Protein AF-A0A849Q014-F1 (afdb_monomer_lite)

Radius of gyration: 26.8 Å; chains: 1; bounding box: 63×46×62 Å

Structure (mmCIF, N/CA/C/O backbone):
data_AF-A0A849Q014-F1
#
_entry.id   AF-A0A849Q014-F1
#
loop_
_atom_site.group_PDB
_atom_site.id
_atom_site.type_symbol
_atom_site.label_atom_id
_atom_site.label_alt_id
_atom_site.label_comp_id
_atom_site.label_asym_id
_atom_site.label_entity_id
_atom_site.label_seq_id
_atom_site.pdbx_PDB_ins_code
_atom_site.Cartn_x
_atom_site.Cartn_y
_atom_site.Cartn_z
_atom_site.occupancy
_atom_site.B_iso_or_equiv
_atom_site.auth_seq_id
_atom_site.auth_comp_id
_atom_site.auth_asym_id
_atom_site.auth_atom_id
_atom_site.pdbx_PDB_model_num
ATOM 1 N N . MET A 1 1 ? 28.848 12.501 -24.030 1.00 59.56 1 MET A N 1
ATOM 2 C CA . MET A 1 1 ? 28.388 12.408 -22.621 1.00 59.56 1 MET A CA 1
ATOM 3 C C . MET A 1 1 ? 29.537 12.153 -21.627 1.00 59.56 1 MET A C 1
ATOM 5 O O . MET A 1 1 ? 29.320 11.989 -20.440 1.00 59.56 1 MET A O 1
ATOM 9 N N . ASN A 1 2 ? 30.792 12.226 -22.081 1.00 55.31 2 ASN A N 1
ATOM 10 C CA . ASN A 1 2 ? 31.965 11.683 -21.388 1.00 55.31 2 ASN A CA 1
ATOM 11 C C . ASN A 1 2 ? 32.741 12.778 -20.629 1.00 55.31 2 ASN A C 1
ATOM 13 O O . ASN A 1 2 ? 33.720 12.493 -19.948 1.00 55.31 2 ASN A O 1
ATOM 17 N N . LYS A 1 3 ? 32.346 14.046 -20.811 1.00 59.31 3 LYS A N 1
ATOM 18 C CA . LYS A 1 3 ? 32.976 15.217 -20.187 1.00 59.31 3 LYS A CA 1
ATOM 19 C C . LYS A 1 3 ? 32.347 15.525 -18.823 1.00 59.31 3 LYS A C 1
ATOM 21 O O . LYS A 1 3 ? 33.070 15.819 -17.885 1.00 59.31 3 LYS A O 1
ATOM 26 N N . ILE A 1 4 ? 31.029 15.348 -18.697 1.00 65.06 4 ILE A N 1
ATOM 27 C CA . ILE A 1 4 ? 30.271 15.551 -17.449 1.00 65.06 4 ILE A CA 1
ATOM 28 C C . ILE A 1 4 ? 30.577 14.446 -16.426 1.00 65.06 4 ILE A C 1
ATOM 30 O O . ILE A 1 4 ? 30.822 14.746 -15.263 1.00 65.06 4 ILE A O 1
ATOM 34 N N . LEU A 1 5 ? 30.702 13.188 -16.871 1.00 58.56 5 LEU A N 1
ATOM 35 C CA . LEU A 1 5 ? 31.062 12.061 -15.998 1.00 58.56 5 LEU A CA 1
ATOM 36 C C . LEU A 1 5 ? 32.481 12.191 -15.400 1.00 58.56 5 LEU A C 1
ATOM 38 O O . LEU A 1 5 ? 32.717 11.776 -14.270 1.00 58.56 5 LEU A O 1
ATOM 42 N N . LYS A 1 6 ? 33.416 12.832 -16.121 1.00 60.31 6 LYS A N 1
ATOM 43 C CA . LYS A 1 6 ? 34.773 13.118 -15.617 1.00 60.31 6 LYS A CA 1
ATOM 44 C C . LYS A 1 6 ? 34.786 14.221 -14.555 1.00 60.31 6 LYS A C 1
ATOM 46 O O . LYS A 1 6 ? 35.558 14.129 -13.610 1.00 60.31 6 LYS A O 1
ATOM 51 N N . ILE A 1 7 ? 33.932 15.236 -14.694 1.00 65.12 7 ILE A N 1
ATOM 52 C CA . ILE A 1 7 ? 33.845 16.352 -13.738 1.00 65.12 7 ILE A CA 1
ATOM 53 C C . ILE A 1 7 ? 33.248 15.873 -12.406 1.00 65.12 7 ILE A C 1
ATOM 55 O O . ILE A 1 7 ? 33.774 16.214 -11.352 1.00 65.12 7 ILE A O 1
ATOM 59 N N . ILE A 1 8 ? 32.221 15.017 -12.449 1.00 65.00 8 ILE A N 1
ATOM 60 C CA . ILE A 1 8 ? 31.602 14.434 -11.245 1.00 65.00 8 ILE A CA 1
ATOM 61 C C . ILE A 1 8 ? 32.569 13.467 -10.540 1.00 65.00 8 ILE A C 1
ATOM 63 O O . ILE A 1 8 ? 32.699 13.514 -9.319 1.00 65.00 8 ILE A O 1
ATOM 67 N N . GLY A 1 9 ? 33.313 12.649 -11.296 1.00 58.03 9 GLY A N 1
ATOM 68 C CA . GLY A 1 9 ? 34.303 11.725 -10.727 1.00 58.03 9 GLY A CA 1
ATOM 69 C C . GLY A 1 9 ? 35.490 12.415 -10.039 1.00 58.03 9 GLY A C 1
ATOM 70 O O . GLY A 1 9 ? 35.968 11.931 -9.018 1.00 58.03 9 GLY A O 1
ATOM 71 N N . ILE A 1 10 ? 35.941 13.566 -10.555 1.00 64.12 10 ILE A N 1
ATOM 72 C CA . ILE A 1 10 ? 37.024 14.357 -9.940 1.00 64.12 10 ILE A CA 1
ATOM 73 C C . ILE A 1 10 ? 36.545 15.057 -8.660 1.00 64.12 10 ILE A C 1
ATOM 75 O O . ILE A 1 10 ? 37.302 15.139 -7.695 1.00 64.12 10 ILE A O 1
ATOM 79 N N . LEU A 1 11 ? 35.288 15.516 -8.619 1.00 59.28 11 LEU A N 1
ATOM 80 C CA . LEU A 1 11 ? 34.730 16.162 -7.429 1.00 59.28 11 LEU A CA 1
ATOM 81 C C . LEU A 1 11 ? 34.553 15.167 -6.269 1.00 59.28 11 LEU A C 1
ATOM 83 O O . LEU A 1 11 ? 34.850 15.507 -5.129 1.00 59.28 11 LEU A O 1
ATOM 87 N N . LEU A 1 12 ? 34.138 13.926 -6.555 1.00 59.78 12 LEU A N 1
ATOM 88 C CA . LEU A 1 12 ? 33.929 12.888 -5.536 1.00 59.78 12 LEU A CA 1
ATOM 89 C C . LEU A 1 12 ? 35.247 12.416 -4.886 1.00 59.78 12 LEU A C 1
ATOM 91 O O . LEU A 1 12 ? 35.276 12.111 -3.697 1.00 59.78 12 LEU A O 1
ATOM 95 N N . LEU A 1 13 ? 36.349 12.403 -5.646 1.00 57.69 13 LEU A N 1
ATOM 96 C CA . LEU A 1 13 ? 37.681 12.030 -5.150 1.00 57.69 13 LEU A CA 1
ATOM 97 C C . LEU A 1 13 ? 38.317 13.093 -4.236 1.00 57.69 13 LEU A C 1
ATOM 99 O O . LEU A 1 13 ? 39.150 12.753 -3.402 1.00 57.69 13 LEU A O 1
ATOM 103 N N . LEU A 1 14 ? 37.912 14.362 -4.353 1.00 57.44 14 LEU A N 1
ATOM 104 C CA . LEU A 1 14 ? 38.425 15.461 -3.524 1.00 57.44 14 LEU A CA 1
ATOM 105 C C . LEU A 1 14 ? 37.797 15.521 -2.119 1.00 57.44 14 LEU A C 1
ATOM 107 O O . LEU A 1 14 ? 38.414 16.075 -1.214 1.00 57.44 14 LEU A O 1
ATOM 111 N N . PHE A 1 15 ? 36.623 14.916 -1.902 1.00 57.38 15 PHE A N 1
ATOM 112 C CA . PHE A 1 15 ? 35.956 14.900 -0.589 1.00 57.38 15 PHE A CA 1
ATOM 113 C C . PHE A 1 15 ? 36.454 13.803 0.369 1.00 57.38 15 PHE A C 1
ATOM 115 O O . PHE A 1 15 ? 36.226 13.900 1.570 1.00 57.38 15 PHE A O 1
ATOM 122 N N . ILE A 1 16 ? 37.175 12.787 -0.119 1.00 58.41 16 ILE A N 1
ATOM 123 C CA . ILE A 1 16 ? 37.648 11.657 0.708 1.00 58.41 16 ILE A CA 1
ATOM 124 C C . ILE A 1 16 ? 38.934 12.006 1.495 1.00 58.41 16 ILE A C 1
ATOM 126 O O . ILE A 1 16 ? 39.314 11.295 2.420 1.00 58.41 16 ILE A O 1
ATOM 130 N N . ALA A 1 17 ? 39.590 13.134 1.197 1.00 51.28 17 ALA A N 1
ATOM 131 C CA . ALA A 1 17 ? 40.896 13.483 1.766 1.00 51.28 17 ALA A CA 1
ATOM 132 C C . ALA A 1 17 ? 40.876 14.425 2.996 1.00 51.28 17 ALA A C 1
ATOM 134 O O . ALA A 1 17 ? 41.946 14.832 3.439 1.00 51.28 17 ALA A O 1
ATOM 135 N N . LEU A 1 18 ? 39.716 14.789 3.564 1.00 58.56 18 LEU A N 1
ATOM 136 C CA . LEU A 1 18 ? 39.638 15.771 4.670 1.00 58.56 18 LEU A CA 1
ATOM 137 C C . LEU A 1 18 ? 38.827 15.321 5.902 1.00 58.56 18 LEU A C 1
ATOM 139 O O . LEU A 1 18 ? 38.261 16.143 6.615 1.00 58.56 18 LEU A O 1
ATOM 143 N N . GLY A 1 19 ? 38.795 14.019 6.184 1.00 50.22 19 GLY A N 1
ATOM 144 C CA . GLY A 1 19 ? 38.030 13.453 7.301 1.00 50.22 19 GLY A CA 1
ATOM 145 C C . GLY A 1 19 ? 38.846 12.667 8.327 1.00 50.22 19 GLY A C 1
ATOM 146 O O . GLY A 1 19 ? 38.367 11.636 8.776 1.00 50.22 19 GLY A O 1
ATOM 147 N N . CYS A 1 20 ? 40.055 13.109 8.692 1.00 48.44 20 CYS A N 1
ATOM 148 C CA . CYS A 1 20 ? 40.789 12.565 9.843 1.00 48.44 20 CYS A CA 1
ATOM 149 C C . CYS A 1 20 ? 41.175 13.697 10.799 1.00 48.44 20 CYS A C 1
ATOM 151 O O . CYS A 1 20 ? 42.155 14.396 10.551 1.00 48.44 20 CYS A O 1
ATOM 153 N N . ILE A 1 21 ? 40.446 13.841 11.907 1.00 58.56 21 ILE A N 1
ATOM 154 C CA . ILE A 1 21 ? 41.009 14.367 13.155 1.00 58.56 21 ILE A CA 1
ATOM 155 C C . ILE A 1 21 ? 40.566 13.421 14.269 1.00 58.56 21 ILE A C 1
ATOM 157 O O . ILE A 1 21 ? 39.386 13.331 14.599 1.00 58.56 21 ILE A O 1
ATOM 161 N N . ALA A 1 22 ? 41.546 12.678 14.775 1.00 48.62 22 ALA A N 1
ATOM 162 C CA . ALA A 1 22 ? 41.465 11.883 15.984 1.00 48.62 22 ALA A CA 1
ATOM 163 C C . ALA A 1 22 ? 41.363 12.799 17.214 1.00 48.62 22 ALA A C 1
ATOM 165 O O . ALA A 1 22 ? 42.020 13.839 17.272 1.00 48.6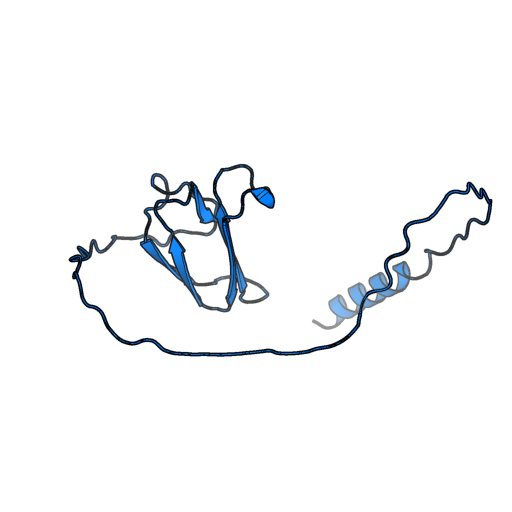2 22 ALA A O 1
ATOM 166 N N . GLY A 1 23 ? 40.555 12.387 18.187 1.00 41.78 23 GLY A N 1
ATOM 167 C CA . GLY A 1 23 ? 40.547 12.903 19.550 1.00 41.78 23 GLY A CA 1
ATOM 168 C C . GLY A 1 23 ? 40.524 11.712 20.504 1.00 41.78 23 GLY A C 1
ATOM 169 O O . GLY A 1 23 ? 39.706 10.812 20.329 1.00 41.78 23 GLY A O 1
ATOM 170 N N . GLU A 1 24 ? 41.475 11.704 21.429 1.00 43.28 24 GLU A N 1
ATOM 171 C CA . GLU A 1 24 ? 41.901 10.612 22.307 1.00 43.28 24 GLU A CA 1
ATOM 172 C C . GLU A 1 24 ? 41.431 10.873 23.755 1.00 43.28 24 GLU A C 1
ATOM 174 O O . GLU A 1 24 ? 41.400 12.023 24.193 1.00 43.28 24 GLU A O 1
ATOM 179 N N . ASP A 1 25 ? 41.071 9.776 24.430 1.00 49.19 25 ASP A N 1
ATOM 180 C CA . ASP A 1 25 ? 40.965 9.467 25.868 1.00 49.19 25 ASP A CA 1
ATOM 181 C C . ASP A 1 25 ? 40.085 10.279 26.843 1.00 49.19 25 ASP A C 1
ATOM 183 O O . ASP A 1 25 ? 40.260 11.473 27.079 1.00 49.19 25 ASP A O 1
ATOM 187 N N . THR A 1 26 ? 39.221 9.569 27.585 1.00 41.66 26 THR A N 1
ATOM 188 C CA . THR A 1 26 ? 39.527 9.162 28.979 1.00 41.66 26 THR A CA 1
ATOM 189 C C . THR A 1 26 ? 38.486 8.195 29.557 1.00 41.66 26 THR A C 1
ATOM 191 O O . THR A 1 26 ? 37.300 8.257 29.237 1.00 41.66 26 THR A O 1
ATOM 194 N N . ASP A 1 27 ? 39.006 7.290 30.388 1.00 51.22 27 ASP A N 1
ATOM 195 C CA . ASP A 1 27 ? 38.334 6.294 31.221 1.00 51.22 27 ASP A CA 1
ATOM 196 C C . ASP A 1 27 ? 37.164 6.841 32.052 1.00 51.22 27 ASP A C 1
ATOM 198 O O . ASP A 1 27 ? 37.248 7.934 32.604 1.00 51.22 27 ASP A O 1
ATOM 202 N N . ASP A 1 28 ? 36.148 6.001 32.267 1.00 48.84 28 ASP A N 1
ATOM 203 C CA . ASP A 1 28 ? 35.676 5.746 33.630 1.00 48.84 28 ASP A CA 1
ATOM 204 C C . ASP A 1 28 ? 34.975 4.384 33.717 1.00 48.84 28 ASP A C 1
ATOM 206 O O . ASP A 1 28 ? 33.927 4.119 33.124 1.00 48.84 28 ASP A O 1
ATOM 210 N N . THR A 1 29 ? 35.598 3.500 34.489 1.00 47.50 29 THR A N 1
ATOM 211 C CA . THR A 1 29 ? 35.027 2.260 35.002 1.00 47.50 29 THR A CA 1
ATOM 212 C C . THR A 1 29 ? 34.011 2.572 36.100 1.00 47.50 29 THR A C 1
ATOM 214 O O . THR A 1 29 ? 34.374 3.172 37.112 1.00 47.50 29 THR A O 1
ATOM 217 N N . ALA A 1 30 ? 32.782 2.072 35.975 1.00 47.31 30 ALA A N 1
ATOM 218 C CA . ALA A 1 30 ? 31.903 1.843 37.117 1.00 47.31 30 ALA A CA 1
ATOM 219 C C . ALA A 1 30 ? 31.190 0.492 36.966 1.00 47.31 30 ALA A C 1
ATOM 221 O O . ALA A 1 30 ? 30.494 0.215 35.993 1.00 47.31 30 ALA A O 1
ATOM 222 N N . ASP A 1 31 ? 31.491 -0.321 37.965 1.00 42.00 31 ASP A N 1
ATOM 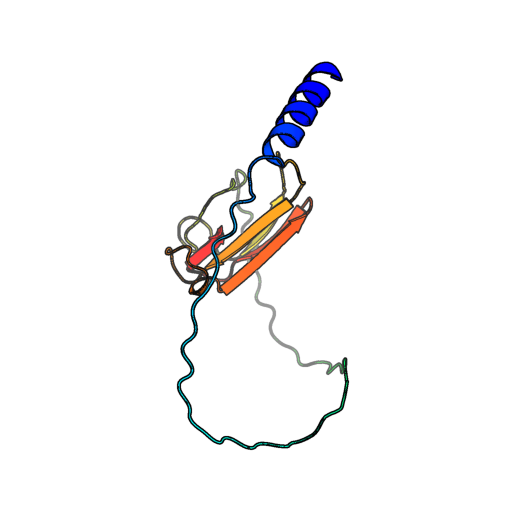223 C CA . ASP A 1 31 ? 31.127 -1.687 38.306 1.00 42.00 31 ASP A CA 1
ATOM 224 C C . ASP A 1 31 ? 29.613 -1.976 38.417 1.00 42.00 31 ASP A C 1
ATOM 226 O O . ASP A 1 31 ? 28.794 -1.076 38.606 1.00 42.00 31 ASP A O 1
ATOM 230 N N . MET A 1 32 ? 29.342 -3.286 38.444 1.00 45.62 32 MET A N 1
ATOM 231 C CA . MET A 1 32 ? 28.207 -4.046 38.980 1.00 45.62 32 MET A CA 1
ATOM 232 C C . MET A 1 32 ? 27.241 -4.611 37.942 1.00 45.62 32 MET A C 1
ATOM 234 O O . MET A 1 32 ? 26.754 -3.909 37.069 1.00 45.62 32 MET A O 1
ATOM 238 N N . ASN A 1 33 ? 26.773 -5.847 38.035 1.00 45.38 33 ASN A N 1
ATOM 239 C CA . ASN A 1 33 ? 27.139 -7.086 38.726 1.00 45.38 33 ASN A CA 1
ATOM 240 C C . ASN A 1 33 ? 26.062 -8.085 38.248 1.00 45.38 33 ASN A C 1
ATOM 242 O O . ASN A 1 33 ? 24.939 -7.669 37.982 1.00 45.38 33 ASN A O 1
ATOM 246 N N . ASP A 1 34 ? 26.462 -9.350 38.154 1.00 40.72 34 ASP A N 1
ATOM 247 C CA . ASP A 1 34 ? 25.735 -10.613 37.984 1.00 40.72 34 ASP A CA 1
ATOM 248 C C . ASP A 1 34 ? 24.362 -10.682 37.279 1.00 40.72 34 ASP A C 1
ATOM 250 O O . ASP A 1 34 ? 23.412 -9.937 37.489 1.00 40.72 34 AS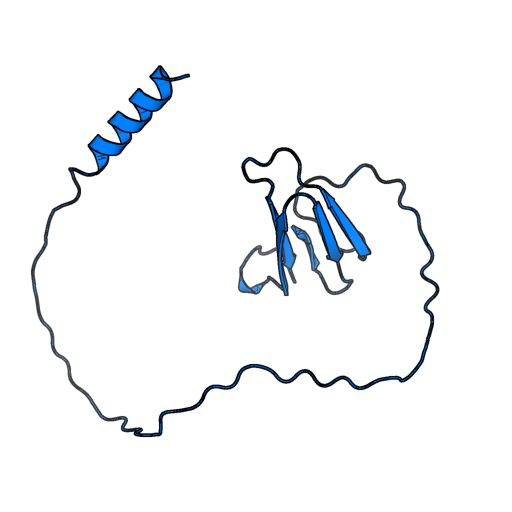P A O 1
ATOM 254 N N . GLY A 1 35 ? 24.287 -11.691 36.419 1.00 35.50 35 GLY A N 1
ATOM 255 C CA . GLY A 1 35 ? 23.112 -12.100 35.673 1.00 35.50 35 GLY A CA 1
ATOM 256 C C . GLY A 1 35 ? 23.474 -13.303 34.815 1.00 35.50 35 GLY A C 1
ATOM 257 O O . GLY A 1 35 ? 23.387 -13.261 33.593 1.00 35.50 35 GLY A O 1
ATOM 258 N N . GLU A 1 36 ? 23.989 -14.341 35.468 1.00 38.50 36 GLU A N 1
ATOM 259 C CA . GLU A 1 36 ? 24.288 -15.645 34.891 1.00 38.50 36 GLU A CA 1
ATOM 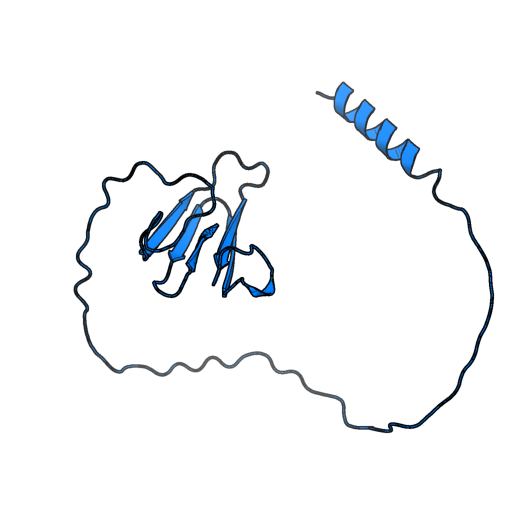260 C C . GLU A 1 36 ? 23.014 -16.265 34.292 1.00 38.50 36 GLU A C 1
ATOM 262 O O . GLU A 1 36 ? 22.077 -16.576 35.019 1.00 38.50 36 GLU A O 1
ATOM 267 N N . ILE A 1 37 ? 22.987 -16.490 32.975 1.00 35.78 37 ILE A N 1
ATOM 268 C CA . ILE A 1 37 ? 22.193 -17.566 32.366 1.00 35.78 37 ILE A CA 1
ATOM 269 C C . ILE A 1 37 ? 23.074 -18.234 31.305 1.00 35.78 37 ILE A C 1
ATOM 271 O O . ILE A 1 37 ? 23.199 -17.766 30.175 1.00 35.78 37 ILE A O 1
ATOM 275 N N . GLN A 1 38 ? 23.696 -19.351 31.686 1.00 38.84 38 GLN A N 1
ATOM 276 C CA . GLN A 1 38 ? 24.079 -20.393 30.738 1.00 38.84 38 GLN A CA 1
ATOM 277 C C . GLN A 1 38 ? 22.811 -21.121 30.291 1.00 38.84 38 GLN A C 1
ATOM 279 O O . GLN A 1 38 ? 21.993 -21.506 31.127 1.00 38.84 38 GLN A O 1
ATOM 284 N N . GLY A 1 39 ? 22.650 -21.349 28.988 1.00 33.28 39 GLY A N 1
ATOM 285 C CA . GLY A 1 39 ? 21.471 -22.063 28.513 1.00 33.28 39 GLY A CA 1
ATOM 286 C C . GLY A 1 39 ? 21.375 -22.270 27.011 1.00 33.28 39 GLY A C 1
ATOM 287 O O . GLY A 1 39 ? 20.440 -21.776 26.403 1.00 33.28 39 GLY A O 1
ATOM 288 N N . SER A 1 40 ? 22.287 -23.086 26.483 1.00 41.16 40 SER A N 1
ATOM 289 C CA . SER A 1 40 ? 22.100 -23.970 25.321 1.00 41.16 40 SER A CA 1
ATOM 290 C C . SER A 1 40 ? 21.988 -23.363 23.917 1.00 41.16 40 SER A C 1
ATOM 292 O O . SER A 1 40 ? 21.035 -22.691 23.542 1.00 41.16 40 SER A O 1
ATOM 294 N N . GLU A 1 41 ? 22.965 -23.750 23.105 1.00 49.16 41 GLU A N 1
ATOM 295 C CA . GLU A 1 41 ? 22.995 -23.658 21.650 1.00 49.16 41 GLU A CA 1
ATOM 296 C C . GLU A 1 41 ? 22.108 -24.744 20.995 1.00 49.16 41 GLU A C 1
ATOM 298 O O . GLU A 1 41 ? 21.696 -25.698 21.658 1.00 49.16 41 GLU A O 1
ATOM 303 N N . VAL A 1 42 ? 21.933 -24.585 19.677 1.00 36.38 42 VAL A N 1
ATOM 304 C CA . VAL A 1 42 ? 21.439 -25.497 18.623 1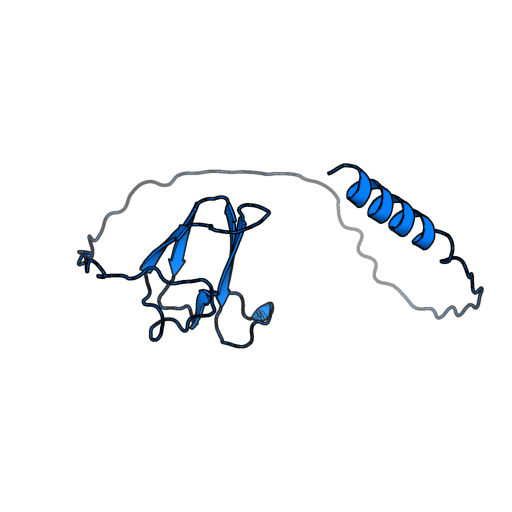.00 36.38 42 VAL A CA 1
ATOM 305 C C . VAL A 1 42 ? 19.936 -25.804 18.535 1.00 36.38 42 VAL A C 1
ATOM 307 O O . VAL A 1 42 ? 19.378 -26.574 19.305 1.00 36.38 42 VAL A O 1
ATOM 310 N N . ALA A 1 43 ? 19.288 -25.307 17.477 1.00 37.09 43 ALA A N 1
ATOM 311 C CA . ALA A 1 43 ? 19.155 -26.048 16.217 1.00 37.09 43 ALA A CA 1
ATOM 312 C C . ALA A 1 43 ? 18.294 -25.260 15.210 1.00 37.09 43 ALA A C 1
ATOM 314 O O . ALA A 1 43 ? 17.245 -24.720 15.558 1.00 37.09 43 ALA A O 1
ATOM 315 N N . ASP A 1 44 ? 18.771 -25.222 13.964 1.00 38.22 44 ASP A N 1
ATOM 316 C CA . ASP A 1 44 ? 17.974 -25.087 12.742 1.00 38.22 44 ASP A CA 1
ATOM 317 C C . ASP A 1 44 ? 16.616 -25.796 12.856 1.00 38.22 44 ASP A C 1
ATOM 319 O O . ASP A 1 44 ? 16.581 -26.926 13.329 1.00 38.22 44 ASP A O 1
ATOM 323 N N . GLU A 1 45 ? 15.541 -25.208 12.319 1.00 45.75 45 GLU A N 1
ATOM 324 C CA . GLU A 1 45 ? 14.887 -25.823 11.156 1.00 45.75 45 GLU A CA 1
ATOM 325 C C . GLU A 1 45 ? 13.891 -24.872 10.484 1.00 45.75 45 GLU A C 1
ATOM 327 O O . GLU A 1 45 ? 12.950 -24.331 11.069 1.00 45.75 45 GLU A O 1
ATOM 332 N N . GLN A 1 46 ? 14.133 -24.697 9.195 1.00 38.16 46 GLN A N 1
ATOM 333 C CA . GLN A 1 46 ? 13.280 -24.066 8.216 1.00 38.16 46 GLN A CA 1
ATOM 334 C C . GLN A 1 46 ? 12.254 -25.095 7.712 1.00 38.16 46 GLN A C 1
ATOM 336 O O . GLN A 1 46 ? 12.604 -26.234 7.438 1.00 38.16 46 GLN A O 1
ATOM 341 N N . ALA A 1 47 ? 11.032 -24.623 7.462 1.00 40.62 47 ALA A N 1
ATOM 342 C CA . ALA A 1 47 ? 10.003 -25.243 6.624 1.00 40.62 47 ALA A CA 1
ATOM 343 C C . ALA A 1 47 ? 9.258 -26.484 7.158 1.00 40.62 47 ALA A C 1
ATOM 345 O O . ALA A 1 47 ? 9.751 -27.603 7.168 1.00 40.62 47 ALA A O 1
ATOM 346 N N . ALA A 1 48 ? 7.948 -26.307 7.346 1.00 42.72 48 ALA A N 1
ATOM 347 C CA . ALA A 1 48 ? 6.985 -27.342 6.995 1.00 42.72 48 ALA A CA 1
ATOM 348 C C . ALA A 1 48 ? 5.742 -26.695 6.375 1.00 42.72 48 ALA A C 1
ATOM 350 O O . ALA A 1 48 ? 4.914 -26.086 7.051 1.00 42.72 48 ALA A O 1
ATOM 351 N N . LEU A 1 49 ? 5.632 -26.841 5.051 1.00 38.75 49 LEU A N 1
ATOM 352 C CA . LEU A 1 49 ? 4.342 -26.892 4.381 1.00 38.75 49 LEU A CA 1
ATOM 353 C C . LEU A 1 49 ? 3.570 -28.100 4.927 1.00 38.75 49 LEU A C 1
ATOM 355 O O . LEU A 1 49 ? 4.079 -29.218 4.885 1.00 38.75 49 LEU A O 1
ATOM 359 N N . ALA A 1 50 ? 2.312 -27.905 5.301 1.00 43.22 50 ALA A N 1
ATOM 360 C CA . ALA A 1 50 ? 1.318 -28.963 5.228 1.00 43.22 50 ALA A CA 1
ATOM 361 C C . ALA A 1 50 ? -0.020 -28.347 4.830 1.00 43.22 50 ALA A C 1
ATOM 363 O O . ALA A 1 50 ? -0.573 -27.484 5.507 1.00 43.22 50 ALA A O 1
ATOM 364 N N . ALA A 1 51 ? -0.479 -28.779 3.663 1.00 42.28 51 ALA A N 1
ATOM 365 C CA . ALA A 1 51 ? -1.798 -28.523 3.139 1.00 42.28 51 ALA A CA 1
ATOM 366 C C . ALA A 1 51 ? -2.863 -29.140 4.051 1.00 42.28 51 ALA A C 1
ATOM 368 O O . ALA A 1 51 ? -2.756 -30.310 4.412 1.00 42.28 51 ALA A O 1
ATOM 369 N N . GLU A 1 52 ? -3.940 -28.402 4.302 1.00 49.16 52 GLU A N 1
ATOM 370 C CA . GLU A 1 52 ? -5.219 -29.013 4.637 1.00 49.16 52 GLU A CA 1
ATOM 371 C C . GLU A 1 52 ? -6.295 -28.452 3.709 1.00 49.16 52 GLU A C 1
ATOM 373 O O . GLU A 1 52 ? -6.451 -27.245 3.514 1.00 49.16 52 GLU A O 1
ATOM 378 N N . LYS A 1 53 ? -6.946 -29.391 3.031 1.00 38.38 53 LYS A N 1
ATOM 379 C CA . LYS A 1 53 ? -7.887 -29.204 1.940 1.00 38.38 53 LYS A CA 1
ATOM 380 C C . LYS A 1 53 ? -9.311 -29.155 2.501 1.00 38.38 53 LYS A C 1
ATOM 382 O O . LYS A 1 53 ? -9.687 -30.002 3.298 1.00 38.38 53 LYS A O 1
ATOM 387 N N . GLU A 1 54 ? -10.083 -28.220 1.945 1.00 49.09 54 GLU A N 1
ATOM 388 C CA . GLU A 1 54 ? -11.551 -28.151 1.858 1.00 49.09 54 GLU A CA 1
ATOM 389 C C . GLU A 1 54 ? -12.385 -27.971 3.138 1.00 49.09 54 GLU A C 1
ATOM 391 O O . GLU A 1 54 ? -12.747 -28.922 3.825 1.00 49.09 54 GLU A O 1
ATOM 396 N N . LYS A 1 55 ? -12.953 -26.762 3.275 1.00 36.44 55 LYS A N 1
ATOM 397 C CA . LYS A 1 55 ? -14.402 -26.643 3.476 1.00 36.44 55 LYS A CA 1
ATOM 398 C C . LYS A 1 55 ? -14.968 -25.379 2.822 1.00 36.44 55 LYS A C 1
ATOM 400 O O . LYS A 1 55 ? -14.436 -24.287 2.956 1.00 36.44 55 LYS A O 1
ATOM 405 N N . SER A 1 56 ? -16.039 -25.617 2.078 1.00 45.47 56 SER A N 1
ATOM 406 C CA . SER A 1 56 ? -16.857 -24.724 1.258 1.00 45.47 56 SER A CA 1
ATOM 407 C C . SER A 1 56 ? -17.533 -23.562 2.017 1.00 45.47 56 SER A C 1
ATOM 409 O O . SER A 1 56 ? -17.899 -23.736 3.181 1.00 45.47 56 SER A O 1
ATOM 411 N N . SER A 1 57 ? -17.805 -22.475 1.264 1.00 49.22 57 SER A N 1
ATOM 412 C CA . SER A 1 57 ? -18.920 -21.495 1.374 1.00 49.22 57 SER A CA 1
ATOM 413 C C . SER A 1 57 ? -18.538 -20.057 1.792 1.00 49.22 57 SER A C 1
ATOM 415 O O . SER A 1 57 ? -17.688 -19.920 2.672 1.00 49.22 57 SER A O 1
ATOM 417 N N . PRO A 1 58 ? -19.192 -18.977 1.290 1.00 49.31 58 PRO A N 1
ATOM 418 C CA . PRO A 1 58 ? -20.072 -18.822 0.121 1.00 49.31 58 PRO A CA 1
ATOM 419 C C . PRO A 1 58 ? -19.492 -17.865 -0.948 1.00 49.31 58 PRO A C 1
ATOM 421 O O . PRO A 1 58 ? -18.634 -17.027 -0.677 1.00 49.31 58 PRO A O 1
ATOM 424 N N . GLU A 1 59 ? -19.996 -17.977 -2.178 1.00 55.12 59 GLU A N 1
ATOM 425 C CA . GLU A 1 59 ? -19.820 -16.972 -3.229 1.00 55.12 59 GLU A CA 1
ATOM 426 C C . GLU A 1 59 ? -20.503 -15.664 -2.802 1.00 55.12 59 GLU A C 1
ATOM 428 O O . GLU A 1 59 ? -21.724 -15.536 -2.855 1.00 55.12 59 GLU A O 1
ATOM 433 N N . THR A 1 60 ? -19.712 -14.682 -2.369 1.00 40.03 60 THR A N 1
ATOM 434 C CA . THR A 1 60 ? -20.135 -13.282 -2.423 1.00 40.03 60 THR A CA 1
ATOM 435 C C . THR A 1 60 ? -20.032 -12.851 -3.877 1.00 40.03 60 THR A C 1
ATOM 437 O O . THR A 1 60 ? -18.930 -12.714 -4.417 1.00 40.03 60 THR A O 1
ATOM 440 N N . GLU A 1 61 ? -21.189 -12.657 -4.506 1.00 54.03 61 GLU A N 1
ATOM 441 C CA . GLU A 1 61 ? -21.332 -11.943 -5.769 1.00 54.03 61 GLU A CA 1
ATOM 442 C C . GLU A 1 61 ? -20.615 -10.595 -5.642 1.00 54.03 61 GLU A C 1
ATOM 444 O O . GLU A 1 61 ? -21.086 -9.658 -5.000 1.00 54.03 61 GLU A O 1
ATOM 449 N N . THR A 1 62 ? -19.405 -10.522 -6.198 1.00 42.59 62 THR A N 1
ATOM 450 C CA . THR A 1 62 ? -18.689 -9.259 -6.339 1.00 42.59 62 THR A CA 1
ATOM 451 C C . THR A 1 62 ? -19.335 -8.546 -7.510 1.00 42.59 62 THR A C 1
ATOM 453 O O . THR A 1 62 ? -19.037 -8.834 -8.672 1.00 42.59 62 THR A O 1
ATOM 456 N N . GLU A 1 63 ? -20.261 -7.649 -7.188 1.00 50.78 63 GLU A N 1
ATOM 457 C CA . GLU A 1 63 ? -20.779 -6.653 -8.110 1.00 50.78 63 GLU A CA 1
ATOM 458 C C . GLU A 1 63 ? -19.577 -5.954 -8.756 1.00 50.78 63 GLU A C 1
ATOM 460 O O . GLU A 1 63 ? -18.798 -5.247 -8.113 1.00 50.78 63 GLU A O 1
ATOM 465 N N . THR A 1 64 ? -19.355 -6.259 -10.035 1.00 43.34 64 THR A N 1
ATOM 466 C CA . THR A 1 64 ? -18.344 -5.600 -10.854 1.00 43.34 64 THR A CA 1
ATOM 467 C C . THR A 1 64 ? -18.865 -4.201 -11.146 1.00 43.34 64 THR A C 1
ATOM 469 O O . THR A 1 64 ? -19.410 -3.924 -12.212 1.00 43.34 64 THR A O 1
ATOM 472 N N . GLU A 1 65 ? -18.711 -3.298 -10.179 1.00 53.44 65 GLU A N 1
ATOM 473 C CA . GLU A 1 65 ? -18.635 -1.885 -10.505 1.00 53.44 65 GLU A CA 1
ATOM 474 C C . GLU A 1 65 ? -17.382 -1.733 -11.367 1.00 53.44 65 GLU A C 1
ATOM 476 O O . GLU A 1 65 ? -16.264 -1.875 -10.881 1.00 53.44 65 GLU A O 1
ATOM 481 N N . THR A 1 66 ? -17.540 -1.517 -12.671 1.00 43.28 66 THR A N 1
ATOM 482 C CA . THR A 1 66 ? -16.440 -1.037 -13.509 1.00 43.28 66 THR A CA 1
ATOM 483 C C . THR A 1 66 ? -16.234 0.437 -13.171 1.00 43.28 66 THR A C 1
ATOM 485 O O . THR A 1 66 ? -17.052 1.253 -13.608 1.00 43.28 66 THR A O 1
ATOM 488 N N . PRO A 1 67 ? -15.197 0.832 -12.404 1.00 56.69 67 PRO A N 1
ATOM 489 C CA . PRO A 1 67 ? -14.943 2.242 -12.195 1.00 56.69 67 PRO A CA 1
ATOM 490 C C . PRO A 1 67 ? -14.516 2.844 -13.533 1.00 56.69 67 PRO A C 1
ATOM 492 O O . PRO A 1 67 ? -13.480 2.491 -14.100 1.00 56.69 67 PRO A O 1
ATOM 495 N N . THR A 1 68 ? -15.324 3.766 -14.043 1.00 52.88 68 THR A N 1
ATOM 496 C CA . THR A 1 68 ? -14.952 4.693 -15.113 1.00 52.88 68 THR A CA 1
ATOM 497 C C . THR A 1 68 ? -13.798 5.548 -14.582 1.00 52.88 68 THR A C 1
ATOM 499 O O . THR A 1 68 ? -14.027 6.557 -13.926 1.00 52.88 68 THR A O 1
ATOM 502 N N . SER A 1 69 ? -12.552 5.097 -14.737 1.00 56.06 69 SER A N 1
ATOM 503 C CA . SER A 1 69 ? -11.434 5.648 -13.965 1.00 56.06 69 SER A CA 1
ATOM 504 C C . SER A 1 69 ? -10.400 6.323 -14.856 1.00 56.06 69 SER A C 1
ATOM 506 O O . SER A 1 69 ? -9.689 5.672 -15.624 1.00 56.06 69 SER A O 1
ATOM 508 N N . ASN A 1 70 ? -10.281 7.642 -14.701 1.00 74.06 70 ASN A N 1
ATOM 509 C CA . ASN A 1 70 ? -8.992 8.299 -14.878 1.00 74.06 70 ASN A CA 1
ATOM 510 C C . ASN A 1 70 ? -8.018 7.659 -13.882 1.00 74.06 70 ASN A C 1
ATOM 512 O O . ASN A 1 70 ? -8.338 7.560 -12.701 1.00 74.06 70 ASN A O 1
ATOM 516 N N . ALA A 1 71 ? -6.849 7.217 -14.349 1.00 85.50 71 ALA A N 1
ATOM 517 C CA . ALA A 1 71 ? -5.864 6.571 -13.488 1.00 85.50 71 ALA A CA 1
ATOM 518 C C . ALA A 1 71 ? -5.554 7.433 -12.250 1.00 85.50 71 ALA A C 1
ATOM 520 O O . ALA A 1 71 ? -5.225 8.615 -12.382 1.00 85.50 71 ALA A O 1
ATOM 521 N N . ILE A 1 72 ? -5.631 6.824 -11.066 1.00 92.50 72 ILE A N 1
ATOM 522 C CA . ILE A 1 72 ? -5.172 7.432 -9.814 1.00 92.50 72 ILE A CA 1
ATOM 523 C C . ILE A 1 72 ? -3.659 7.636 -9.943 1.00 92.50 72 ILE A C 1
ATOM 525 O O . ILE A 1 72 ? -2.950 6.726 -10.378 1.00 92.50 72 ILE A O 1
ATOM 529 N N . GLN A 1 73 ? -3.195 8.852 -9.667 1.00 93.50 73 GLN A N 1
ATOM 530 C CA . GLN A 1 73 ? -1.773 9.190 -9.729 1.00 93.50 73 GLN A CA 1
ATOM 531 C C . GLN A 1 73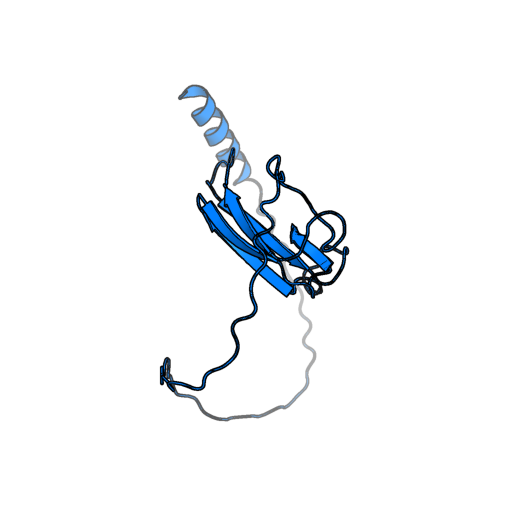 ? -1.078 8.801 -8.419 1.00 93.50 73 GLN A C 1
ATOM 533 O O . GLN A 1 73 ? -1.708 8.301 -7.493 1.00 93.50 73 GLN A O 1
ATOM 538 N N . GLU A 1 74 ? 0.233 8.991 -8.347 1.00 92.94 74 GLU A N 1
ATOM 539 C CA . GLU A 1 74 ? 0.950 8.854 -7.081 1.00 92.94 74 GLU A CA 1
ATOM 540 C C . GLU A 1 74 ? 0.474 9.895 -6.056 1.00 92.94 74 GLU A C 1
ATOM 542 O O . GLU A 1 74 ? 0.148 11.035 -6.402 1.00 92.94 74 GLU A O 1
ATOM 547 N N . GLY A 1 75 ? 0.424 9.503 -4.783 1.00 95.00 75 GLY A N 1
ATOM 548 C CA . GLY A 1 75 ? -0.016 10.374 -3.700 1.00 95.00 75 GLY A CA 1
ATOM 549 C C . GLY A 1 75 ? -0.505 9.597 -2.486 1.00 95.00 75 GLY A C 1
ATOM 550 O O . GLY A 1 75 ? -0.563 8.374 -2.490 1.00 95.00 75 GLY A O 1
ATOM 551 N N . THR A 1 76 ? -0.876 10.326 -1.437 1.00 97.19 76 THR A N 1
ATOM 552 C CA . THR A 1 76 ? -1.495 9.748 -0.241 1.00 97.19 76 THR A CA 1
ATOM 553 C C . THR A 1 76 ? -3.005 9.923 -0.311 1.00 97.19 76 THR A C 1
ATOM 555 O O . THR A 1 76 ? -3.491 11.039 -0.491 1.00 97.19 76 THR A O 1
ATOM 558 N N . TYR A 1 77 ? -3.740 8.830 -0.131 1.00 97.69 77 TYR A N 1
ATOM 559 C CA . TYR A 1 77 ? -5.189 8.774 -0.292 1.00 97.69 77 TYR A CA 1
ATOM 560 C C . TYR A 1 77 ? -5.851 8.230 0.967 1.00 97.69 77 TYR A C 1
ATOM 562 O O . TYR A 1 77 ? -5.464 7.176 1.477 1.00 97.69 77 TYR A O 1
ATOM 570 N N . LYS A 1 78 ? -6.886 8.922 1.448 1.00 98.38 78 LYS A N 1
ATOM 571 C CA . LYS A 1 78 ? -7.735 8.434 2.532 1.00 98.38 78 LYS A CA 1
ATOM 572 C C . LYS A 1 78 ? -8.691 7.367 2.007 1.00 98.38 78 LYS A C 1
ATOM 574 O O . LYS A 1 78 ? -9.498 7.620 1.107 1.00 98.38 78 LYS A O 1
ATOM 579 N N . VAL A 1 79 ? -8.639 6.180 2.595 1.00 98.31 79 VAL A N 1
ATOM 580 C CA . VAL A 1 79 ? -9.480 5.047 2.197 1.00 98.31 79 VAL A CA 1
ATOM 581 C C . VAL A 1 79 ? -10.937 5.307 2.591 1.00 98.31 79 VAL A C 1
ATOM 583 O O . VAL A 1 79 ? -11.231 5.846 3.657 1.00 98.31 79 VAL A O 1
ATOM 586 N N . GLY A 1 80 ? -11.861 4.985 1.687 1.00 96.88 80 GLY A N 1
ATOM 587 C CA . GLY A 1 80 ? -13.296 5.257 1.823 1.00 96.88 80 GLY A CA 1
ATOM 588 C C . GLY A 1 80 ? -13.719 6.689 1.465 1.00 96.88 80 GLY A C 1
ATOM 589 O O . GLY A 1 80 ? -14.916 6.948 1.374 1.00 96.88 80 GLY A O 1
ATOM 590 N N . SER A 1 81 ? -12.769 7.601 1.231 1.00 96.75 81 SER A N 1
ATOM 591 C CA . SER A 1 81 ? -13.020 8.975 0.764 1.00 96.75 81 SER A CA 1
ATOM 592 C C . SER A 1 81 ? -12.398 9.198 -0.610 1.00 96.75 81 SER A C 1
ATOM 594 O O . SER A 1 81 ? -13.108 9.346 -1.602 1.00 96.75 81 SER A O 1
ATOM 596 N N . ASP A 1 82 ? -11.068 9.161 -0.672 1.00 97.31 82 ASP A N 1
ATOM 597 C CA . ASP A 1 82 ? -10.301 9.516 -1.868 1.00 97.31 82 ASP A CA 1
ATOM 598 C C . ASP A 1 82 ? -10.061 8.285 -2.752 1.00 97.31 82 ASP A C 1
ATOM 600 O O . ASP A 1 82 ? -9.934 8.389 -3.971 1.00 97.31 82 ASP A O 1
ATOM 604 N N . ILE A 1 83 ? -10.031 7.102 -2.131 1.00 97.00 83 ILE A N 1
ATOM 605 C CA . ILE A 1 83 ? -9.895 5.808 -2.798 1.00 97.00 83 ILE A CA 1
ATOM 606 C C . ILE A 1 83 ? -10.801 4.772 -2.126 1.00 97.00 83 ILE A C 1
ATOM 608 O O . ILE A 1 83 ? -10.841 4.660 -0.900 1.00 97.00 83 ILE A O 1
ATOM 612 N N . LYS A 1 84 ? -11.564 4.010 -2.918 1.00 97.06 84 LYS A N 1
ATOM 613 C CA . LYS A 1 84 ? -12.389 2.914 -2.390 1.00 97.06 84 LYS A CA 1
ATOM 614 C C . LYS A 1 84 ? -11.496 1.712 -2.009 1.00 97.06 84 LYS A C 1
ATOM 616 O O . LYS A 1 84 ? -10.452 1.506 -2.623 1.00 97.06 84 LYS A O 1
ATOM 621 N N . PRO A 1 85 ? -11.887 0.882 -1.031 1.00 98.25 85 PRO A N 1
ATOM 622 C CA . PRO A 1 85 ? -11.297 -0.443 -0.842 1.00 98.25 85 PRO A CA 1
ATOM 623 C C . PRO A 1 85 ? -11.422 -1.290 -2.116 1.00 98.25 85 PRO A C 1
ATOM 625 O O . PRO A 1 85 ? -12.412 -1.187 -2.840 1.00 98.25 85 PRO A O 1
ATOM 628 N N . GLY A 1 86 ? -10.428 -2.131 -2.403 1.00 97.50 86 GLY A N 1
ATOM 629 C CA . GLY A 1 86 ? -10.424 -2.931 -3.627 1.00 97.50 86 GLY A CA 1
ATOM 630 C C . GLY A 1 86 ? -9.053 -3.452 -4.041 1.00 97.50 86 GLY A C 1
ATOM 631 O O . GLY A 1 86 ? -8.052 -3.291 -3.339 1.00 97.50 86 GLY A O 1
ATOM 632 N N . LEU A 1 87 ? -9.015 -4.109 -5.201 1.00 97.38 87 LEU A N 1
ATOM 633 C CA . LEU A 1 87 ? -7.783 -4.574 -5.835 1.00 97.38 87 LEU A CA 1
ATOM 634 C C . LEU A 1 87 ? -7.389 -3.611 -6.956 1.00 97.38 87 LEU A C 1
ATOM 636 O O . LEU A 1 87 ? -8.109 -3.468 -7.941 1.00 97.38 87 LEU A O 1
ATOM 640 N N . TYR A 1 88 ? -6.224 -2.988 -6.818 1.00 96.19 88 TYR A N 1
ATOM 641 C CA . TYR A 1 88 ? -5.723 -1.980 -7.744 1.00 96.19 88 TYR A CA 1
ATOM 642 C C . TYR A 1 88 ? -4.523 -2.507 -8.512 1.00 96.19 88 TYR A C 1
ATOM 644 O O . TYR A 1 88 ? -3.631 -3.121 -7.927 1.00 96.19 88 TYR A O 1
ATOM 652 N N . LYS A 1 89 ? -4.486 -2.239 -9.820 1.00 95.50 89 LYS A N 1
ATOM 653 C CA . LYS A 1 89 ? -3.282 -2.428 -10.629 1.00 95.50 89 LYS A CA 1
ATOM 654 C C . LYS A 1 89 ? -2.389 -1.203 -10.476 1.00 95.50 89 LYS A C 1
ATOM 656 O O . LYS A 1 89 ? -2.799 -0.099 -10.823 1.00 95.50 89 LYS A O 1
ATOM 661 N N . VAL A 1 90 ? -1.167 -1.418 -10.014 1.00 95.75 90 VAL A N 1
ATOM 662 C CA . VAL A 1 90 ? -0.124 -0.395 -9.942 1.00 95.75 90 VAL A CA 1
ATOM 663 C C . VAL A 1 90 ? 0.716 -0.485 -11.208 1.00 95.75 90 VAL A C 1
ATOM 665 O O . VAL A 1 90 ? 1.150 -1.571 -11.597 1.00 95.75 90 VAL A O 1
ATOM 668 N N . ILE A 1 91 ? 0.923 0.651 -11.868 1.00 94.25 91 ILE A N 1
ATOM 669 C CA . ILE A 1 91 ? 1.770 0.770 -13.055 1.00 94.25 91 ILE A CA 1
ATOM 670 C C . ILE A 1 91 ? 2.842 1.796 -12.721 1.00 94.25 91 ILE A C 1
ATOM 672 O O . ILE A 1 91 ? 2.515 2.960 -12.502 1.00 94.25 91 ILE A O 1
ATOM 676 N N . VAL A 1 92 ? 4.102 1.366 -12.686 1.00 93.94 92 VAL A N 1
ATOM 677 C CA . VAL A 1 92 ? 5.231 2.266 -12.460 1.00 93.94 92 VAL A CA 1
ATOM 678 C C . VAL A 1 92 ? 5.536 2.972 -13.776 1.00 93.94 92 VAL A C 1
ATOM 680 O O . VAL A 1 92 ? 5.757 2.329 -14.802 1.00 93.94 92 VAL A O 1
ATOM 683 N N . LYS A 1 93 ? 5.494 4.300 -13.753 1.00 89.38 93 LYS A N 1
ATOM 684 C CA . LYS A 1 93 ? 5.890 5.165 -14.865 1.00 89.38 93 LYS A CA 1
ATOM 685 C C . LYS A 1 93 ? 6.892 6.176 -14.337 1.00 89.38 93 LYS A C 1
ATOM 687 O O . LYS A 1 93 ? 6.822 6.542 -13.170 1.00 89.38 93 LYS A O 1
ATOM 692 N N . ASP A 1 94 ? 7.808 6.603 -15.196 1.00 83.69 94 ASP A N 1
ATOM 693 C CA . ASP A 1 94 ? 8.695 7.739 -14.928 1.00 83.69 94 ASP A CA 1
ATOM 694 C C . ASP A 1 94 ? 9.585 7.592 -13.668 1.00 83.69 94 ASP A C 1
ATOM 696 O O . ASP A 1 94 ? 9.970 8.578 -13.045 1.00 83.69 94 ASP A O 1
ATOM 700 N N . SER A 1 95 ? 9.969 6.356 -13.316 1.00 83.19 95 SER A N 1
ATOM 701 C CA . SER A 1 95 ? 10.899 6.045 -12.216 1.00 83.19 95 SER A CA 1
ATOM 702 C C . SER A 1 95 ? 12.283 5.679 -12.759 1.00 83.19 95 SER A C 1
ATOM 704 O O . SER A 1 95 ? 12.394 4.882 -13.684 1.00 83.19 95 SER A O 1
ATOM 706 N N . TYR A 1 96 ? 13.361 6.210 -12.168 1.00 87.94 96 TYR A N 1
ATOM 707 C CA . TYR A 1 96 ? 14.743 5.884 -12.579 1.00 87.94 96 TYR A CA 1
ATOM 708 C C . TYR A 1 96 ? 15.110 4.409 -12.333 1.00 87.94 96 TYR A C 1
ATOM 710 O O . TYR A 1 96 ? 16.026 3.881 -12.959 1.00 87.94 96 TYR A O 1
ATOM 718 N N . VAL A 1 97 ? 14.415 3.762 -11.394 1.00 92.62 97 VAL A N 1
ATOM 719 C CA . VAL A 1 97 ? 14.679 2.387 -10.946 1.00 92.62 97 VAL A CA 1
ATOM 720 C C . VAL A 1 97 ? 13.537 1.419 -11.275 1.00 92.62 97 VAL A C 1
ATOM 722 O O . VAL A 1 97 ? 13.589 0.276 -10.840 1.00 92.62 97 VAL A O 1
ATOM 725 N N . ASP A 1 98 ? 12.504 1.856 -12.006 1.00 93.88 98 ASP A N 1
ATOM 726 C CA . ASP A 1 98 ? 11.304 1.061 -12.325 1.00 93.88 98 ASP A CA 1
ATOM 727 C C . ASP A 1 98 ? 10.633 0.420 -11.093 1.00 93.88 98 ASP A C 1
ATOM 729 O O . ASP A 1 98 ? 10.047 -0.664 -11.160 1.00 93.88 98 ASP A O 1
ATOM 733 N N . MET A 1 99 ? 10.705 1.103 -9.946 1.00 94.88 99 MET A N 1
ATOM 734 C CA . MET A 1 99 ? 10.111 0.669 -8.682 1.00 94.88 99 MET A CA 1
ATOM 735 C C . MET A 1 99 ? 9.192 1.739 -8.095 1.00 94.88 99 MET A C 1
ATOM 737 O O . MET A 1 99 ? 9.479 2.932 -8.203 1.00 94.88 99 MET A O 1
ATOM 741 N N . ALA A 1 100 ? 8.125 1.289 -7.434 1.00 94.88 100 ALA A N 1
ATOM 742 C CA . ALA A 1 100 ? 7.253 2.098 -6.591 1.00 94.88 100 ALA A CA 1
ATOM 743 C C . ALA A 1 100 ? 7.168 1.482 -5.194 1.00 94.88 100 ALA A C 1
ATOM 745 O O . ALA A 1 100 ? 6.994 0.271 -5.056 1.00 94.88 100 ALA A O 1
ATOM 746 N N . TYR A 1 101 ? 7.285 2.316 -4.168 1.00 95.62 101 TYR A N 1
ATOM 747 C CA . TYR A 1 101 ? 6.961 1.928 -2.803 1.00 95.62 101 TYR A CA 1
ATOM 748 C C . TYR A 1 101 ? 5.474 2.175 -2.563 1.00 95.62 101 TYR A C 1
ATOM 750 O O . TYR A 1 101 ? 4.957 3.197 -3.005 1.00 95.62 101 TYR A O 1
ATOM 758 N N . ILE A 1 102 ? 4.814 1.242 -1.885 1.00 97.50 102 ILE A N 1
ATOM 759 C CA . ILE A 1 102 ? 3.420 1.372 -1.470 1.00 97.50 102 ILE A CA 1
ATOM 760 C C . ILE A 1 102 ? 3.301 1.015 0.006 1.00 97.50 102 ILE A C 1
ATOM 762 O O . ILE A 1 102 ? 3.852 -0.001 0.445 1.00 97.50 102 ILE A O 1
ATOM 766 N N . ASP A 1 103 ? 2.554 1.807 0.766 1.00 97.94 103 ASP A N 1
ATOM 767 C CA . ASP A 1 103 ? 2.189 1.478 2.141 1.00 97.94 103 ASP A CA 1
ATOM 768 C C . ASP A 1 103 ? 0.698 1.663 2.408 1.00 97.94 103 ASP A C 1
ATOM 770 O O . ASP A 1 103 ? 0.013 2.487 1.808 1.00 97.94 103 ASP A O 1
ATOM 774 N N . ARG A 1 104 ? 0.183 0.823 3.303 1.00 98.50 104 ARG A N 1
ATOM 775 C CA . ARG A 1 104 ? -1.164 0.887 3.862 1.00 98.50 104 ARG A CA 1
ATOM 776 C C . ARG A 1 104 ? -1.012 1.202 5.337 1.00 98.50 104 ARG A C 1
ATOM 778 O O . ARG A 1 104 ? -0.305 0.476 6.039 1.00 98.50 104 ARG A O 1
ATOM 785 N N . SER A 1 105 ? -1.697 2.236 5.802 1.00 98.56 105 SER A N 1
ATOM 786 C CA . SER A 1 105 ? -1.481 2.822 7.124 1.00 98.56 105 SER A CA 1
ATOM 787 C C . SER A 1 105 ? -2.789 2.979 7.903 1.00 98.56 105 SER A C 1
ATOM 789 O O . SER A 1 105 ? -3.868 3.157 7.326 1.00 98.56 105 SER A O 1
ATOM 791 N N . LYS A 1 106 ? -2.701 2.882 9.236 1.00 98.06 106 LYS A N 1
ATOM 792 C CA . LYS A 1 106 ? -3.845 2.959 10.166 1.00 98.06 106 LYS A CA 1
ATOM 793 C C . LYS A 1 106 ? -4.265 4.392 10.510 1.00 98.06 106 LYS A C 1
ATOM 795 O O . LYS A 1 106 ? -5.346 4.592 11.056 1.00 98.06 106 LYS A O 1
ATOM 800 N N . ASP A 1 107 ? -3.437 5.378 10.169 1.00 98.00 107 ASP A N 1
ATOM 801 C CA . ASP A 1 107 ? -3.703 6.806 10.346 1.00 98.00 107 ASP A CA 1
ATOM 802 C C . ASP A 1 107 ? -2.858 7.663 9.377 1.00 98.00 107 ASP A C 1
ATOM 804 O O . ASP A 1 107 ? -2.149 7.137 8.519 1.00 98.00 107 ASP A O 1
ATOM 808 N N . ALA A 1 108 ? -2.984 8.991 9.484 1.00 96.25 108 ALA A N 1
ATOM 809 C CA . ALA A 1 108 ? -2.354 9.968 8.591 1.00 96.25 108 ALA A CA 1
ATOM 810 C C . ALA A 1 108 ? -0.944 10.411 9.025 1.00 96.25 108 ALA A C 1
ATOM 812 O O . ALA A 1 108 ? -0.396 11.331 8.420 1.00 96.25 108 ALA A O 1
ATOM 813 N N . SER A 1 109 ? -0.380 9.838 10.093 1.00 95.69 109 SER A N 1
ATOM 814 C CA . SER A 1 109 ? 0.871 10.335 10.690 1.00 95.69 109 SER A CA 1
ATOM 815 C C . SER A 1 109 ? 2.099 10.131 9.800 1.00 95.69 109 SER A C 1
ATOM 817 O O . SER A 1 109 ? 3.061 10.875 9.934 1.00 95.69 109 SER A O 1
ATOM 819 N N . MET A 1 110 ? 2.056 9.158 8.880 1.00 86.88 110 MET A N 1
ATOM 820 C CA . MET A 1 110 ? 3.203 8.713 8.069 1.00 86.88 110 MET A CA 1
ATOM 821 C C . MET A 1 110 ? 4.384 8.171 8.892 1.00 86.88 110 MET A C 1
ATOM 823 O O . MET A 1 110 ? 5.488 8.027 8.368 1.00 86.88 110 MET A O 1
ATOM 827 N N . GLU A 1 111 ? 4.149 7.844 10.161 1.00 95.81 111 GLU A N 1
ATOM 828 C CA . GLU A 1 111 ? 5.143 7.239 11.040 1.00 95.81 111 GLU A CA 1
ATOM 829 C C . GLU A 1 111 ? 5.249 5.731 10.807 1.00 95.81 111 GLU A C 1
ATOM 831 O O . GLU A 1 111 ? 4.293 5.072 10.387 1.00 95.81 111 GLU A O 1
ATOM 836 N N . PHE A 1 112 ? 6.408 5.159 11.133 1.00 96.00 112 PHE A N 1
ATOM 837 C CA . PHE A 1 112 ? 6.662 3.729 10.943 1.00 96.00 112 PHE A CA 1
ATOM 838 C C . PHE A 1 112 ? 5.668 2.847 11.716 1.00 96.00 112 PHE A C 1
ATOM 840 O O . PHE A 1 112 ? 5.159 1.864 11.178 1.00 96.00 112 PHE A O 1
ATOM 847 N N . ASP A 1 113 ? 5.312 3.252 12.937 1.00 97.38 113 ASP A N 1
ATOM 848 C CA . ASP A 1 113 ? 4.365 2.532 13.800 1.00 97.38 113 ASP A CA 1
ATOM 849 C C . ASP A 1 113 ? 2.927 2.518 13.258 1.00 97.38 113 ASP A C 1
ATOM 851 O O . ASP A 1 113 ? 2.069 1.774 13.751 1.00 97.38 113 ASP A O 1
ATOM 855 N N . SER A 1 114 ? 2.636 3.341 12.253 1.00 97.50 114 SER A N 1
ATOM 856 C CA . SER A 1 114 ? 1.315 3.462 11.637 1.00 97.50 114 SER A CA 1
ATOM 857 C C . SER A 1 114 ? 1.137 2.547 10.432 1.00 97.50 114 SER A C 1
ATOM 859 O O . SER A 1 114 ? -0.000 2.322 10.005 1.00 97.50 114 SER A O 1
ATOM 861 N N . ILE A 1 115 ? 2.226 1.967 9.923 1.00 98.31 115 ILE A N 1
ATOM 862 C CA . ILE A 1 115 ? 2.217 1.094 8.754 1.00 98.31 115 ILE A CA 1
ATOM 863 C C . ILE A 1 115 ? 1.619 -0.271 9.123 1.00 98.31 115 ILE A C 1
ATOM 865 O O . ILE A 1 115 ? 2.132 -1.000 9.968 1.00 98.31 115 ILE A O 1
ATOM 869 N N . ILE A 1 116 ? 0.536 -0.643 8.441 1.00 98.38 116 ILE A N 1
ATOM 870 C CA . ILE A 1 116 ? -0.111 -1.961 8.541 1.00 98.38 116 ILE A CA 1
ATOM 871 C C . ILE A 1 116 ? 0.606 -2.965 7.632 1.00 98.38 116 ILE A C 1
ATOM 873 O O . ILE A 1 116 ? 0.812 -4.121 7.999 1.00 98.38 116 ILE A O 1
ATOM 877 N N . ALA A 1 117 ? 0.932 -2.540 6.412 1.00 98.25 117 ALA A N 1
ATOM 878 C CA . ALA A 1 117 ? 1.656 -3.329 5.425 1.00 98.25 117 ALA A CA 1
ATOM 879 C C . ALA A 1 117 ? 2.344 -2.395 4.428 1.00 98.25 117 ALA A C 1
ATOM 881 O O . ALA A 1 117 ? 1.782 -1.363 4.067 1.00 98.25 117 ALA A O 1
ATOM 882 N N . ASN A 1 118 ? 3.512 -2.787 3.933 1.00 97.81 118 ASN A N 1
ATOM 883 C CA . ASN A 1 118 ? 4.205 -2.078 2.865 1.00 97.81 118 ASN A CA 1
ATOM 884 C C . ASN A 1 118 ? 4.834 -3.056 1.866 1.00 97.81 118 ASN A C 1
ATOM 886 O O . ASN A 1 118 ? 4.860 -4.269 2.095 1.00 97.81 118 ASN A O 1
ATOM 890 N N . GLY A 1 119 ? 5.311 -2.527 0.743 1.00 97.25 119 GLY A N 1
ATOM 891 C CA . GLY A 1 119 ? 6.064 -3.295 -0.236 1.00 97.25 119 GLY A CA 1
ATOM 892 C C . GLY A 1 119 ? 6.631 -2.431 -1.352 1.00 97.25 119 GLY A C 1
ATOM 893 O O . GLY A 1 119 ? 6.273 -1.266 -1.512 1.00 97.25 119 GLY A O 1
ATOM 894 N N . ILE A 1 120 ? 7.513 -3.034 -2.147 1.00 96.62 120 ILE A N 1
ATOM 895 C CA . ILE A 1 120 ? 8.035 -2.431 -3.372 1.00 96.62 120 ILE A CA 1
ATOM 896 C C . ILE A 1 120 ? 7.487 -3.211 -4.566 1.00 96.62 120 ILE A C 1
ATOM 898 O O . ILE A 1 120 ? 7.539 -4.440 -4.597 1.00 96.62 120 ILE A O 1
ATOM 902 N N . ILE A 1 121 ? 6.967 -2.491 -5.555 1.00 96.69 121 ILE A N 1
ATOM 903 C CA . ILE A 1 121 ? 6.451 -3.033 -6.809 1.00 96.69 121 ILE A CA 1
ATOM 904 C C . ILE A 1 121 ? 7.406 -2.648 -7.931 1.00 96.69 121 ILE A C 1
ATOM 906 O O . ILE A 1 121 ? 7.638 -1.465 -8.164 1.00 96.69 121 ILE A O 1
ATOM 910 N N . SER A 1 122 ? 7.921 -3.644 -8.651 1.00 95.56 122 SER A N 1
ATOM 911 C CA . SER A 1 122 ? 8.758 -3.444 -9.838 1.00 95.56 122 SER A CA 1
ATOM 912 C C . SER A 1 122 ? 7.923 -3.521 -11.115 1.00 95.56 122 SER A C 1
ATOM 914 O O . SER A 1 122 ? 7.174 -4.481 -11.295 1.00 95.56 122 SER A O 1
ATOM 916 N N . ASN A 1 123 ? 8.092 -2.559 -12.028 1.00 94.75 123 ASN A N 1
ATOM 917 C CA . ASN A 1 123 ? 7.365 -2.389 -13.299 1.00 94.75 123 ASN A CA 1
ATOM 918 C C . ASN A 1 123 ? 5.838 -2.232 -13.159 1.00 94.75 123 ASN A C 1
ATOM 920 O O . ASN A 1 123 ? 5.261 -1.195 -13.480 1.00 94.75 123 ASN A O 1
ATOM 924 N N . SER A 1 124 ? 5.148 -3.278 -12.710 1.00 95.12 124 SER A N 1
ATOM 925 C CA . SER A 1 124 ? 3.716 -3.259 -12.426 1.00 95.12 124 SER A CA 1
ATOM 926 C C . SER A 1 124 ? 3.359 -4.365 -11.445 1.00 95.12 124 SER A C 1
ATOM 928 O O . SER A 1 124 ? 4.024 -5.397 -11.384 1.00 95.12 124 SER A O 1
ATOM 930 N N . GLY A 1 125 ? 2.276 -4.175 -10.708 1.00 95.88 125 GLY A N 1
ATOM 931 C CA . GLY A 1 125 ? 1.825 -5.144 -9.721 1.00 95.88 125 GLY A CA 1
ATOM 932 C C . GLY A 1 125 ? 0.393 -4.886 -9.303 1.00 95.88 125 GLY A C 1
ATOM 933 O O . GLY A 1 125 ? -0.325 -4.112 -9.938 1.00 95.88 125 GLY A O 1
ATOM 934 N N . TYR A 1 126 ? -0.017 -5.541 -8.224 1.00 96.44 126 TYR A N 1
ATOM 935 C CA . TYR A 1 126 ? -1.335 -5.347 -7.642 1.00 96.44 126 TYR A CA 1
ATOM 936 C C . TYR A 1 126 ? -1.231 -5.079 -6.150 1.00 96.44 126 TYR A C 1
ATOM 938 O O . TYR A 1 126 ? -0.433 -5.707 -5.456 1.00 96.44 126 TYR A O 1
ATOM 946 N N . VAL A 1 127 ? -2.086 -4.186 -5.661 1.00 97.31 127 VAL A N 1
ATOM 947 C CA . VAL A 1 127 ? -2.235 -3.884 -4.236 1.00 97.31 127 VAL A CA 1
ATOM 948 C C . VAL A 1 127 ? -3.687 -4.070 -3.855 1.00 97.31 127 VAL A C 1
ATOM 950 O O . VAL A 1 127 ? -4.589 -3.567 -4.524 1.00 97.31 127 VAL A O 1
ATOM 953 N N . ARG A 1 128 ? -3.915 -4.804 -2.767 1.00 98.00 128 ARG A N 1
ATOM 954 C CA . ARG A 1 128 ? -5.231 -4.895 -2.142 1.00 98.00 128 ARG A CA 1
ATOM 955 C C . ARG A 1 128 ? -5.324 -3.864 -1.026 1.00 98.00 128 ARG A C 1
ATOM 957 O O . ARG A 1 128 ? -4.642 -4.006 -0.012 1.00 98.00 128 ARG A O 1
ATOM 964 N N . ILE A 1 129 ? -6.198 -2.884 -1.212 1.00 98.44 129 ILE A N 1
ATOM 965 C CA . ILE A 1 129 ? -6.622 -1.935 -0.183 1.00 98.44 129 ILE A CA 1
ATOM 966 C C . ILE A 1 129 ? -7.822 -2.557 0.530 1.00 98.44 129 ILE A C 1
ATOM 968 O O . ILE A 1 129 ? -8.794 -2.956 -0.113 1.00 98.44 129 ILE A O 1
ATOM 972 N N . LYS A 1 130 ? -7.731 -2.696 1.850 1.00 98.38 130 LYS A N 1
ATOM 973 C CA . LYS A 1 130 ? -8.787 -3.247 2.703 1.00 98.38 130 LYS A CA 1
ATOM 974 C C . LYS A 1 130 ? -9.616 -2.112 3.292 1.00 98.38 130 LYS A C 1
ATOM 976 O O . LYS A 1 130 ? -9.130 -1.005 3.475 1.00 98.38 130 LYS A O 1
ATOM 981 N N . GLU A 1 131 ? -10.843 -2.432 3.680 1.00 98.31 131 GLU A N 1
ATOM 982 C CA . GLU A 1 131 ? -11.726 -1.511 4.409 1.00 98.31 131 GLU A CA 1
ATOM 983 C C . GLU A 1 131 ? -11.135 -1.037 5.744 1.00 98.31 131 GLU A C 1
ATOM 985 O O . GLU A 1 131 ? -11.445 0.055 6.200 1.00 98.31 131 GLU A O 1
ATOM 990 N N . SER A 1 132 ? -10.272 -1.848 6.364 1.00 98.06 132 SER A N 1
ATOM 991 C CA . SER A 1 132 ? -9.620 -1.528 7.636 1.00 98.06 132 SER A CA 1
ATOM 992 C C . SER A 1 132 ? -8.448 -0.551 7.516 1.00 98.06 132 SER A C 1
ATOM 994 O O . SER A 1 132 ? -7.878 -0.174 8.536 1.00 98.06 132 SER A O 1
ATOM 996 N N . ASP A 1 133 ? -8.016 -0.214 6.301 1.00 98.62 133 ASP A N 1
ATOM 997 C CA . ASP A 1 133 ? -6.952 0.769 6.108 1.00 98.62 133 ASP A CA 1
ATOM 998 C C . ASP A 1 133 ? -7.521 2.173 6.252 1.00 98.62 133 ASP A C 1
ATOM 1000 O O . ASP A 1 133 ? -8.624 2.442 5.786 1.00 98.62 133 ASP A O 1
ATOM 1004 N N . ALA A 1 134 ? -6.764 3.082 6.861 1.00 98.44 134 ALA A N 1
ATOM 1005 C CA . ALA A 1 134 ? -7.149 4.488 6.898 1.00 98.44 134 ALA A CA 1
ATOM 1006 C C . ALA A 1 134 ? -6.565 5.252 5.704 1.00 98.44 134 ALA A C 1
ATOM 1008 O O . ALA A 1 134 ? -7.238 6.111 5.130 1.00 98.44 134 ALA A O 1
ATOM 1009 N N . TYR A 1 135 ? -5.328 4.926 5.319 1.00 98.50 135 TYR A N 1
ATOM 1010 C CA . TYR A 1 135 ? -4.592 5.592 4.246 1.00 98.50 135 TYR A CA 1
ATOM 1011 C C . TYR A 1 135 ? -3.802 4.595 3.395 1.00 98.50 135 TYR A C 1
ATOM 1013 O O . TYR A 1 135 ? -3.370 3.549 3.884 1.00 98.50 135 TYR A O 1
ATOM 1021 N N . VAL A 1 136 ? -3.601 4.943 2.124 1.00 98.06 136 VAL A N 1
ATOM 1022 C CA . VAL A 1 136 ? -2.630 4.311 1.220 1.00 98.06 136 VAL A CA 1
ATOM 1023 C C . VAL A 1 136 ? -1.734 5.386 0.615 1.00 98.06 136 VAL A C 1
ATOM 1025 O O . VAL A 1 136 ? -2.199 6.503 0.365 1.00 98.06 136 VAL A O 1
ATOM 1028 N N . LYS A 1 137 ? -0.469 5.056 0.391 1.00 95.56 137 LYS A N 1
ATOM 1029 C CA . LYS A 1 137 ? 0.530 5.907 -0.252 1.00 95.56 137 LYS A CA 1
ATOM 1030 C C . LYS A 1 137 ? 1.315 5.103 -1.275 1.00 95.56 137 LYS A C 1
ATOM 1032 O O . LYS A 1 137 ? 1.530 3.902 -1.002 1.00 95.56 137 LYS A O 1
#

pLDDT: mean 71.89, std 24.3, range [33.28, 98.62]

Foldseek 3Di:
DVPVVVVVVVVVVVVVPPPDDDDDDDDDDDDDDDDDDDDDDDDDDDDDDDDDDDDDDDDDPPPPPPPPDDDDDDDKAFEPPRHDFDKDKDADDPDPQQKDKKFFFQDDPPDPVGTPDIDMDHRMDMDGGDPNTGMMD

Sequence (137 aa):
MNKILKIIGILLLLFIALGCIAGEDTDDTADMNDGEIQGSEVADEQAALAAEKEKSSPETETETETPTSNAIQEGTYKVGSDIKPGLYKVIVKDSYVDMAYIDRSKDASMEFDSIIANGIISNSGYVRIKESDAYVK

Secondary structure (DSSP, 8-state):
-TTHHHHHHHHHHHSTTS---------------------------------------------------PPP-SS-EEBTTTB-SEEEEEE--S-TTSEEEEEEESSSS--GGGEEEEEEEESEEEEEE-TT-SEE-